Protein AF-A0A849IQ46-F1 (afdb_monomer_lite)

Structure (mmCIF, N/CA/C/O backbone):
data_AF-A0A849IQ46-F1
#
_entry.id   AF-A0A849IQ46-F1
#
loop_
_atom_site.group_PDB
_atom_site.id
_atom_site.type_symbol
_atom_site.label_atom_id
_atom_site.label_alt_id
_atom_site.label_comp_id
_atom_site.label_asym_id
_atom_site.label_entity_id
_atom_site.label_seq_id
_atom_site.pdbx_PDB_ins_code
_atom_site.Cartn_x
_atom_site.Cartn_y
_atom_site.Cartn_z
_atom_site.occupancy
_atom_site.B_iso_or_equiv
_atom_site.auth_seq_id
_atom_site.auth_comp_id
_atom_site.auth_asym_id
_atom_site.auth_atom_id
_atom_site.pdbx_PDB_model_num
ATOM 1 N N . MET A 1 1 ? 70.693 9.585 -75.483 1.00 45.44 1 MET A N 1
ATOM 2 C CA . MET A 1 1 ? 70.044 10.582 -76.357 1.00 45.44 1 MET A CA 1
ATOM 3 C C . MET A 1 1 ? 69.617 9.880 -77.644 1.00 45.44 1 MET A C 1
ATOM 5 O O . MET A 1 1 ? 70.406 9.777 -78.565 1.00 45.44 1 MET A O 1
ATOM 9 N N . VAL A 1 2 ? 68.408 9.316 -77.647 1.00 35.47 2 VAL A N 1
ATOM 10 C CA . VAL A 1 2 ? 67.637 8.843 -78.816 1.00 35.47 2 VAL A CA 1
ATOM 11 C C . VAL A 1 2 ? 66.194 9.091 -78.367 1.00 35.47 2 VAL A C 1
ATOM 13 O O . VAL A 1 2 ? 65.699 8.384 -77.502 1.00 35.47 2 VAL A O 1
ATOM 16 N N . LEU A 1 3 ? 65.646 10.294 -78.538 1.00 54.34 3 LEU A N 1
ATOM 17 C CA . LEU A 1 3 ? 64.962 10.757 -79.746 1.00 54.34 3 LEU A CA 1
ATOM 18 C C . LEU A 1 3 ? 64.127 9.649 -80.404 1.00 54.34 3 LEU A C 1
ATOM 20 O O . LEU A 1 3 ? 64.535 9.036 -81.382 1.00 54.34 3 LEU A O 1
ATOM 24 N N . ALA A 1 4 ? 62.934 9.424 -79.864 1.00 42.91 4 ALA A N 1
ATOM 25 C CA . ALA A 1 4 ? 61.830 8.855 -80.615 1.00 42.91 4 ALA A CA 1
ATOM 26 C C . ALA A 1 4 ? 60.609 9.720 -80.332 1.00 42.91 4 ALA A C 1
ATOM 28 O O . ALA A 1 4 ? 59.943 9.566 -79.317 1.00 42.91 4 ALA A O 1
ATOM 29 N N . ALA A 1 5 ? 60.457 10.688 -81.233 1.00 40.06 5 ALA A N 1
ATOM 30 C CA . ALA A 1 5 ? 59.236 11.329 -81.675 1.00 40.06 5 ALA A CA 1
ATOM 31 C C . ALA A 1 5 ? 58.204 11.715 -80.607 1.00 40.06 5 ALA A C 1
ATOM 33 O O . ALA A 1 5 ? 57.617 10.888 -79.913 1.00 40.06 5 ALA A O 1
ATOM 34 N N . ALA A 1 6 ? 57.826 12.989 -80.670 1.00 49.41 6 ALA A N 1
ATOM 35 C CA . ALA A 1 6 ? 56.432 13.384 -80.573 1.00 49.41 6 ALA A CA 1
ATOM 36 C C . ALA A 1 6 ? 55.584 12.535 -81.549 1.00 49.41 6 ALA A C 1
ATOM 38 O O . ALA A 1 6 ? 55.196 12.975 -82.627 1.00 49.41 6 ALA A O 1
ATOM 39 N N . SER A 1 7 ? 55.331 11.277 -81.196 1.00 51.94 7 SER A N 1
ATOM 40 C CA . SER A 1 7 ? 54.160 10.576 -81.669 1.00 51.94 7 SER A CA 1
ATOM 41 C C . SER A 1 7 ? 53.044 11.229 -80.887 1.00 51.94 7 SER A C 1
ATOM 43 O O . SER A 1 7 ? 52.897 11.009 -79.689 1.00 51.94 7 SER A O 1
ATOM 45 N N . ASN A 1 8 ? 52.366 12.169 -81.546 1.00 56.84 8 ASN A N 1
ATOM 46 C CA . ASN A 1 8 ? 51.127 12.729 -81.043 1.00 56.84 8 ASN A CA 1
ATOM 47 C C . ASN A 1 8 ? 50.317 11.555 -80.476 1.00 56.84 8 ASN A C 1
ATOM 49 O O . ASN A 1 8 ? 49.931 10.687 -81.261 1.00 56.84 8 ASN A O 1
ATOM 53 N N . PRO A 1 9 ? 50.052 11.497 -79.161 1.00 55.12 9 PRO A N 1
ATOM 54 C CA . PRO A 1 9 ? 49.236 10.429 -78.582 1.00 55.12 9 PRO A CA 1
ATOM 55 C C . PRO A 1 9 ? 47.788 10.473 -79.110 1.00 55.12 9 PRO A C 1
ATOM 57 O O . PRO A 1 9 ? 46.990 9.593 -78.828 1.00 55.12 9 PRO A O 1
ATOM 60 N N . LEU A 1 10 ? 47.463 11.493 -79.916 1.00 56.31 10 LEU A N 1
ATOM 61 C CA . LEU A 1 10 ? 46.213 11.693 -80.649 1.00 56.31 10 LEU A CA 1
ATOM 62 C C . LEU A 1 10 ? 46.346 11.510 -82.176 1.00 56.31 10 LEU A C 1
ATOM 64 O O . LEU A 1 10 ? 45.379 11.733 -82.901 1.00 56.31 10 LEU A O 1
ATOM 68 N N . ALA A 1 11 ? 47.519 11.135 -82.700 1.00 58.50 11 ALA A N 1
ATOM 69 C CA . ALA A 1 11 ? 47.646 10.729 -84.098 1.00 58.50 11 ALA A CA 1
ATOM 70 C C . ALA A 1 11 ? 47.172 9.275 -84.240 1.00 58.50 11 ALA A C 1
ATOM 72 O O . ALA A 1 11 ? 47.622 8.404 -83.495 1.00 58.50 11 ALA A O 1
ATOM 73 N N . LEU A 1 12 ? 46.262 9.030 -85.191 1.00 60.53 12 LEU A N 1
ATOM 74 C CA . LEU A 1 12 ? 45.684 7.720 -85.520 1.00 60.53 12 LEU A CA 1
ATOM 75 C C . LEU A 1 12 ? 46.770 6.728 -85.985 1.00 60.53 12 LEU A C 1
ATOM 77 O O . LEU A 1 12 ? 46.966 6.499 -87.174 1.00 60.53 12 LEU A O 1
ATOM 81 N N . ASN A 1 13 ? 47.472 6.138 -85.020 1.00 68.12 13 ASN A N 1
ATOM 82 C CA . ASN A 1 13 ? 48.537 5.156 -85.201 1.00 68.12 13 ASN A CA 1
ATOM 83 C C . ASN A 1 13 ? 48.132 3.836 -84.516 1.00 68.12 13 ASN A C 1
ATOM 85 O O . ASN A 1 13 ? 47.341 3.846 -83.573 1.00 68.12 13 ASN A O 1
ATOM 89 N N . ALA A 1 14 ? 48.702 2.693 -84.919 1.00 72.50 14 ALA A N 1
ATOM 90 C CA . ALA A 1 14 ? 48.386 1.380 -84.328 1.00 72.50 14 ALA A CA 1
ATOM 91 C C . ALA A 1 14 ? 48.548 1.332 -82.788 1.00 72.50 14 ALA A C 1
ATOM 93 O O . ALA A 1 14 ? 47.810 0.626 -82.104 1.00 72.50 14 ALA A O 1
ATOM 94 N N . THR A 1 15 ? 49.457 2.136 -82.231 1.00 78.31 15 THR A N 1
ATOM 95 C CA . THR A 1 15 ? 49.689 2.282 -80.785 1.00 78.31 15 THR A CA 1
ATOM 96 C C . THR A 1 15 ? 48.483 2.864 -80.037 1.00 78.31 15 THR A C 1
ATOM 98 O O . THR A 1 15 ? 48.191 2.426 -78.929 1.00 78.31 15 THR A O 1
ATOM 101 N N . PHE A 1 16 ? 47.736 3.783 -80.660 1.00 82.50 16 PHE A N 1
ATOM 102 C CA . PHE A 1 16 ? 46.531 4.390 -80.081 1.00 82.50 16 PHE A CA 1
ATOM 103 C C . PHE A 1 16 ? 45.402 3.361 -79.911 1.00 82.50 16 PHE A C 1
ATOM 105 O O . PHE A 1 16 ? 44.693 3.358 -78.909 1.00 82.50 16 PHE A O 1
ATOM 112 N N . ILE A 1 17 ? 45.271 2.426 -80.860 1.00 83.56 17 ILE A N 1
ATOM 113 C CA . ILE A 1 17 ? 44.292 1.330 -80.777 1.00 83.56 17 ILE A CA 1
ATOM 114 C C . ILE A 1 17 ? 44.632 0.398 -79.606 1.00 83.56 17 ILE A C 1
ATOM 116 O O . ILE A 1 17 ? 43.743 0.019 -78.846 1.00 83.56 17 ILE A O 1
ATOM 120 N N . VAL A 1 18 ? 45.912 0.057 -79.425 1.00 86.75 18 VAL A N 1
ATOM 121 C CA . VAL A 1 18 ? 46.363 -0.781 -78.300 1.00 86.75 18 VAL A CA 1
ATOM 122 C C . VAL A 1 18 ? 46.123 -0.083 -76.958 1.00 86.75 18 VAL A C 1
ATOM 124 O O . VAL A 1 18 ? 45.631 -0.717 -76.026 1.00 86.75 18 VAL A O 1
ATOM 127 N N . GLU A 1 19 ? 46.396 1.218 -76.862 1.00 87.19 19 GLU A N 1
ATOM 128 C CA . GLU A 1 19 ? 46.144 2.009 -75.653 1.00 87.19 19 GLU A CA 1
ATOM 129 C C . GLU A 1 19 ? 44.650 2.056 -75.292 1.00 87.19 19 GLU A C 1
ATOM 131 O O . GLU A 1 19 ? 44.296 1.833 -74.134 1.00 87.19 19 GLU A O 1
ATOM 136 N N . ILE A 1 20 ? 43.759 2.221 -76.279 1.00 90.25 20 ILE A N 1
ATOM 137 C CA . ILE A 1 20 ? 42.303 2.138 -76.072 1.00 90.25 20 ILE A CA 1
ATOM 138 C C . ILE A 1 20 ? 41.890 0.754 -75.564 1.00 90.25 20 ILE A C 1
ATOM 140 O O . ILE A 1 20 ? 41.076 0.660 -74.647 1.00 90.25 20 ILE A O 1
ATOM 144 N N . VAL A 1 21 ? 42.436 -0.326 -76.131 1.00 91.62 21 VAL A N 1
ATOM 145 C CA . VAL A 1 21 ? 42.109 -1.692 -75.693 1.00 91.62 21 VAL A CA 1
ATOM 146 C C . VAL A 1 21 ? 42.556 -1.923 -74.249 1.00 91.62 21 VAL A C 1
ATOM 148 O O . VAL A 1 21 ? 41.784 -2.463 -73.457 1.00 91.62 21 VAL A O 1
ATOM 151 N N . VAL A 1 22 ? 43.757 -1.473 -73.870 1.00 90.56 22 VAL A N 1
ATOM 152 C CA . VAL A 1 22 ? 44.252 -1.561 -72.485 1.00 90.56 22 VAL A CA 1
ATOM 153 C C . VAL A 1 22 ? 43.412 -0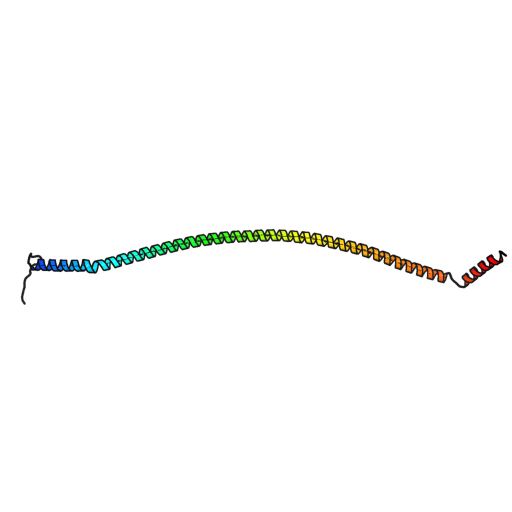.695 -71.543 1.00 90.56 22 VAL A C 1
ATOM 155 O O . VAL A 1 22 ? 43.041 -1.156 -70.463 1.00 90.56 22 VAL A O 1
ATOM 158 N N . PHE A 1 23 ? 43.047 0.522 -71.951 1.00 91.81 23 PHE A N 1
ATOM 159 C CA . PHE A 1 23 ? 42.177 1.403 -71.173 1.00 91.81 23 PHE A CA 1
ATOM 160 C C . PHE A 1 23 ? 40.786 0.792 -70.960 1.00 91.81 23 PHE A C 1
ATOM 162 O O . PHE A 1 23 ? 40.278 0.793 -69.840 1.00 91.81 23 PHE A O 1
ATOM 169 N N . LEU A 1 24 ? 40.184 0.207 -71.999 1.00 94.25 24 LEU A N 1
ATOM 170 C CA . LEU A 1 24 ? 38.897 -0.486 -71.903 1.00 94.25 24 LEU A CA 1
ATOM 171 C C . LEU A 1 24 ? 38.985 -1.749 -71.043 1.00 94.25 24 LEU A C 1
ATOM 173 O O . LEU A 1 24 ? 38.079 -2.001 -70.249 1.00 94.25 24 LEU A O 1
ATOM 177 N N . ALA A 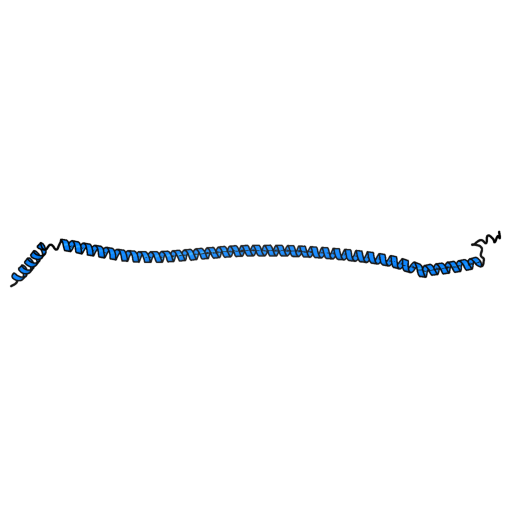1 25 ? 40.069 -2.522 -71.150 1.00 93.19 25 ALA A N 1
ATOM 178 C CA . ALA A 1 25 ? 40.305 -3.681 -70.294 1.00 93.19 25 ALA A CA 1
ATOM 179 C C . ALA A 1 25 ? 40.448 -3.269 -68.819 1.00 93.19 25 ALA A C 1
ATOM 181 O O . ALA A 1 25 ? 39.849 -3.897 -67.944 1.00 93.19 25 ALA A O 1
ATOM 182 N N . LEU A 1 26 ? 41.168 -2.177 -68.540 1.00 92.44 26 LEU A N 1
ATOM 183 C CA . LEU A 1 26 ? 41.288 -1.599 -67.202 1.00 92.44 26 LEU A CA 1
ATOM 184 C C . LEU A 1 26 ? 39.932 -1.096 -66.688 1.00 92.44 26 LEU A C 1
ATOM 186 O O . LEU A 1 26 ? 39.545 -1.420 -65.568 1.00 92.44 26 LEU A O 1
ATOM 190 N N . LEU A 1 27 ? 39.174 -0.360 -67.506 1.00 93.19 27 LEU A N 1
ATOM 191 C CA . LEU A 1 27 ? 37.836 0.124 -67.160 1.00 93.19 27 LEU A CA 1
ATOM 192 C C . LEU A 1 27 ? 36.887 -1.041 -66.848 1.00 93.19 27 LEU A C 1
ATOM 194 O O . LEU A 1 27 ? 36.129 -0.988 -65.878 1.00 93.19 27 LEU A O 1
ATOM 198 N N . TRP A 1 28 ? 36.950 -2.113 -67.639 1.00 93.69 28 TRP A N 1
ATOM 199 C CA . TRP A 1 28 ? 36.182 -3.330 -67.405 1.00 93.69 28 TRP A CA 1
ATOM 200 C C . TRP A 1 28 ? 36.582 -4.003 -66.088 1.00 93.69 28 TRP A C 1
ATOM 202 O O . TRP A 1 28 ? 35.706 -4.387 -65.309 1.00 93.69 28 TRP A O 1
ATOM 212 N N . LEU A 1 29 ? 37.883 -4.070 -65.787 1.00 92.81 29 LEU A N 1
ATOM 213 C CA . LEU A 1 29 ? 38.391 -4.601 -64.525 1.00 92.81 29 LEU A CA 1
ATOM 214 C C . LEU A 1 29 ? 37.918 -3.759 -63.329 1.00 92.81 29 LEU A C 1
ATOM 216 O O . LEU A 1 29 ? 37.386 -4.315 -62.369 1.00 92.81 29 LEU A O 1
ATOM 220 N N . LEU A 1 30 ? 38.008 -2.426 -63.397 1.00 90.25 30 LEU A N 1
ATOM 221 C CA . LEU A 1 30 ? 37.495 -1.539 -62.345 1.00 90.25 30 LEU A CA 1
ATOM 222 C C . LEU A 1 30 ? 35.984 -1.703 -62.165 1.00 90.25 30 LEU A C 1
ATOM 224 O O . LEU A 1 30 ? 35.511 -1.865 -61.039 1.00 90.25 30 LEU A O 1
ATOM 228 N N . ARG A 1 31 ? 35.220 -1.723 -63.264 1.00 90.75 31 ARG A N 1
ATOM 229 C CA . ARG A 1 31 ? 33.768 -1.946 -63.237 1.00 90.75 31 ARG A CA 1
ATOM 230 C C . ARG A 1 31 ? 33.417 -3.282 -62.584 1.00 90.75 31 ARG A C 1
ATOM 232 O O . ARG A 1 31 ? 32.450 -3.351 -61.832 1.00 90.75 31 ARG A O 1
ATOM 239 N N . ARG A 1 32 ? 34.181 -4.342 -62.862 1.00 91.06 32 ARG A N 1
ATOM 240 C CA . ARG A 1 32 ? 33.889 -5.690 -62.364 1.00 91.06 32 ARG A CA 1
ATOM 241 C C . ARG A 1 32 ? 34.360 -5.931 -60.929 1.00 91.06 32 ARG A C 1
ATOM 243 O O . ARG A 1 32 ? 33.698 -6.708 -60.240 1.00 91.06 32 ARG A O 1
ATOM 250 N N . PHE A 1 33 ? 35.456 -5.305 -60.494 1.00 91.62 33 PHE A N 1
ATOM 251 C CA . PHE A 1 33 ? 36.092 -5.577 -59.198 1.00 91.62 33 PHE A CA 1
ATOM 252 C C . PHE A 1 33 ? 35.928 -4.465 -58.154 1.00 91.62 33 PHE A C 1
ATOM 254 O O . PHE A 1 33 ? 35.817 -4.785 -56.976 1.00 91.62 33 PHE A O 1
ATOM 261 N N . VAL A 1 34 ? 35.885 -3.186 -58.544 1.00 90.94 34 VAL A N 1
ATOM 262 C CA . VAL A 1 34 ? 35.898 -2.046 -57.599 1.00 90.94 34 VAL A CA 1
ATOM 263 C C . VAL A 1 34 ? 34.498 -1.500 -57.317 1.00 90.94 34 VAL A C 1
ATOM 265 O O . VAL A 1 34 ? 34.175 -1.203 -56.169 1.00 90.94 34 VAL A O 1
ATOM 268 N N . PHE A 1 35 ? 33.629 -1.408 -58.326 1.00 90.25 35 PHE A N 1
ATOM 269 C CA . PHE A 1 35 ? 32.256 -0.922 -58.124 1.00 90.25 35 PHE A CA 1
ATOM 270 C C . PHE A 1 35 ? 31.401 -1.834 -57.220 1.00 90.25 35 PHE A C 1
ATOM 272 O O . PHE A 1 35 ? 30.737 -1.307 -56.327 1.00 90.25 35 PHE A O 1
ATOM 279 N N . PRO A 1 36 ? 31.434 -3.180 -57.349 1.00 92.44 36 PRO A N 1
ATOM 280 C CA . PRO A 1 36 ? 30.625 -4.053 -56.498 1.00 92.44 36 PRO A CA 1
ATOM 281 C C . PRO A 1 36 ? 30.892 -3.936 -54.986 1.00 92.44 36 PRO A C 1
ATOM 283 O O . PRO A 1 36 ? 29.915 -3.865 -54.238 1.00 92.44 36 PRO A O 1
ATOM 286 N N . PRO A 1 37 ? 32.148 -3.907 -54.481 1.00 92.75 37 PRO A N 1
ATOM 287 C CA . PRO A 1 37 ? 32.386 -3.713 -53.051 1.00 92.75 37 PRO A CA 1
ATOM 288 C C . PRO A 1 37 ? 31.994 -2.308 -52.575 1.00 92.75 37 PRO A C 1
ATOM 290 O O . PRO A 1 37 ? 31.516 -2.182 -51.448 1.00 92.75 37 PRO A O 1
ATOM 293 N N . LEU A 1 38 ? 32.128 -1.278 -53.420 1.00 92.06 38 LEU A N 1
ATOM 294 C CA . LEU A 1 38 ? 31.728 0.091 -53.082 1.00 92.06 38 LEU A CA 1
ATOM 295 C C . LEU A 1 38 ? 30.205 0.204 -52.902 1.00 92.06 38 LEU A C 1
ATOM 297 O O . LEU A 1 38 ? 29.734 0.678 -51.868 1.00 92.06 38 LEU A O 1
ATOM 301 N N . ASP A 1 39 ? 29.435 -0.315 -53.862 1.00 92.56 39 ASP A N 1
ATOM 302 C CA . ASP A 1 39 ? 27.971 -0.353 -53.783 1.00 92.56 39 ASP A CA 1
ATOM 303 C C . ASP A 1 39 ? 27.495 -1.197 -52.599 1.00 92.56 39 ASP A C 1
ATOM 305 O O . ASP A 1 39 ? 26.548 -0.824 -51.903 1.00 92.56 39 ASP A O 1
ATOM 309 N N . LYS A 1 40 ? 28.165 -2.326 -52.331 1.00 94.56 40 LYS A N 1
ATOM 310 C CA . LYS A 1 40 ? 27.853 -3.173 -51.176 1.00 94.56 40 LYS A CA 1
ATOM 311 C C . LYS A 1 40 ? 28.069 -2.425 -49.860 1.00 94.56 40 LYS A C 1
ATOM 313 O O . LYS A 1 40 ? 27.214 -2.513 -48.985 1.00 94.56 40 LYS A O 1
ATOM 318 N N . ALA A 1 41 ? 29.164 -1.676 -49.721 1.00 93.44 41 ALA A N 1
ATOM 319 C CA . ALA A 1 41 ? 29.445 -0.888 -48.522 1.00 93.44 41 ALA A CA 1
ATOM 320 C C . ALA A 1 41 ? 28.415 0.236 -48.314 1.00 93.44 41 ALA A C 1
ATOM 322 O O . ALA A 1 41 ? 27.924 0.427 -47.200 1.00 93.44 41 ALA A O 1
ATOM 323 N N . LEU A 1 42 ? 28.031 0.939 -49.386 1.00 93.81 42 LEU A N 1
ATOM 324 C CA . LEU A 1 42 ? 27.007 1.985 -49.327 1.00 93.81 42 LEU A CA 1
ATOM 325 C C . LEU A 1 42 ? 25.632 1.421 -48.953 1.00 93.81 42 LEU A C 1
ATOM 327 O O . LEU A 1 42 ? 24.983 1.947 -48.049 1.00 93.81 42 LEU A O 1
ATOM 331 N N . ARG A 1 43 ? 25.213 0.320 -49.589 1.00 95.38 43 ARG A N 1
ATOM 332 C CA . ARG A 1 43 ? 23.948 -0.361 -49.270 1.00 95.38 43 ARG A CA 1
ATOM 333 C C . ARG A 1 43 ? 23.942 -0.918 -47.851 1.00 95.38 43 ARG A C 1
ATOM 335 O O . ARG A 1 43 ? 22.933 -0.787 -47.171 1.00 95.38 43 ARG A O 1
ATOM 342 N N . ALA A 1 44 ? 25.054 -1.488 -47.386 1.00 95.75 44 ALA A N 1
ATOM 343 C CA . ALA A 1 44 ? 25.174 -1.973 -46.013 1.00 95.75 44 ALA A CA 1
ATOM 344 C C . ALA A 1 44 ? 24.997 -0.832 -45.003 1.00 95.75 44 ALA A C 1
ATOM 346 O O . ALA A 1 44 ? 24.237 -0.977 -44.050 1.00 95.75 44 ALA A O 1
ATOM 347 N N . ARG A 1 45 ? 25.617 0.330 -45.245 1.00 95.56 45 ARG A N 1
ATOM 348 C CA . ARG A 1 45 ? 25.454 1.505 -44.380 1.00 95.56 45 ARG A CA 1
ATOM 349 C C . ARG A 1 45 ? 24.022 2.041 -44.395 1.00 95.56 45 ARG A C 1
ATOM 351 O O . ARG A 1 45 ? 23.490 2.377 -43.344 1.00 95.56 45 ARG A O 1
ATOM 358 N N . GLN A 1 46 ? 23.390 2.104 -45.568 1.00 95.56 46 GLN A N 1
ATOM 359 C CA . GLN A 1 46 ? 21.985 2.505 -45.684 1.00 95.56 46 GLN A CA 1
ATOM 360 C C . GLN A 1 46 ? 21.060 1.540 -44.934 1.00 95.56 46 GLN A C 1
ATOM 362 O O . GLN A 1 46 ? 20.198 1.993 -44.187 1.00 95.56 46 GLN A O 1
ATOM 367 N N . ALA A 1 47 ? 21.273 0.230 -45.079 1.00 96.56 47 ALA A N 1
ATOM 368 C CA . ALA A 1 47 ? 20.501 -0.792 -44.381 1.00 96.56 47 ALA A CA 1
ATOM 369 C C . ALA A 1 47 ? 20.680 -0.705 -42.859 1.00 96.56 47 ALA A C 1
ATOM 371 O O . ALA A 1 47 ? 19.692 -0.754 -42.139 1.00 96.56 47 ALA A O 1
ATOM 372 N N . GLN A 1 48 ? 21.907 -0.495 -42.372 1.00 96.50 48 GLN A N 1
ATOM 373 C CA . GLN A 1 48 ? 22.178 -0.307 -40.942 1.00 96.50 48 GLN A CA 1
ATOM 374 C C . GLN A 1 48 ? 21.471 0.924 -40.371 1.00 96.50 48 GLN A C 1
ATOM 376 O O . GLN A 1 48 ? 20.901 0.850 -39.290 1.00 96.50 48 GLN A O 1
ATOM 381 N N . ILE A 1 49 ? 21.480 2.050 -41.090 1.00 96.31 49 ILE A N 1
ATOM 382 C CA . ILE A 1 49 ? 20.783 3.265 -40.648 1.00 96.31 49 ILE A CA 1
ATOM 383 C C . ILE A 1 49 ? 19.269 3.043 -40.652 1.00 96.31 49 ILE A C 1
ATOM 385 O O . ILE A 1 49 ? 18.603 3.408 -39.689 1.00 96.31 49 ILE A O 1
ATOM 389 N N . ALA A 1 50 ? 18.726 2.433 -41.708 1.00 96.62 50 ALA A N 1
ATOM 390 C CA . ALA A 1 50 ? 17.301 2.130 -41.790 1.00 96.62 50 ALA A CA 1
ATOM 391 C C . ALA A 1 50 ? 16.859 1.177 -40.669 1.00 96.62 50 ALA A C 1
ATOM 393 O O . ALA A 1 50 ? 15.826 1.406 -40.048 1.00 96.62 50 ALA A O 1
ATOM 394 N N . GLN A 1 51 ? 17.666 0.155 -40.374 1.00 97.38 51 GLN A N 1
ATOM 395 C CA . GLN A 1 51 ? 17.424 -0.766 -39.271 1.00 97.38 51 GLN A CA 1
ATOM 396 C C . GLN A 1 51 ? 17.482 -0.044 -37.921 1.00 97.38 51 GLN A C 1
ATOM 398 O O . GLN A 1 51 ? 16.534 -0.142 -37.155 1.00 97.38 51 GLN A O 1
ATOM 403 N N . ALA A 1 52 ? 18.532 0.738 -37.658 1.00 96.12 52 ALA A N 1
ATOM 404 C CA . ALA A 1 52 ? 18.676 1.470 -36.400 1.00 96.12 52 ALA A CA 1
ATOM 405 C C . ALA A 1 52 ? 17.542 2.486 -36.176 1.00 96.12 52 ALA A C 1
ATOM 407 O O . ALA A 1 52 ? 17.069 2.646 -35.055 1.00 96.12 52 ALA A O 1
ATOM 408 N N . LEU A 1 53 ? 17.082 3.162 -37.235 1.00 96.94 53 LEU A N 1
ATOM 409 C CA . LEU A 1 53 ? 15.922 4.054 -37.165 1.00 96.94 53 LEU A CA 1
ATOM 410 C C . LEU A 1 53 ? 14.625 3.281 -36.907 1.00 96.94 53 LEU A C 1
ATOM 412 O O . LEU A 1 53 ? 13.808 3.734 -36.112 1.00 96.94 53 LEU A O 1
ATOM 416 N N . GLY A 1 54 ? 14.447 2.120 -37.544 1.00 97.56 54 GLY A N 1
ATOM 417 C CA . GLY A 1 54 ? 13.297 1.248 -37.311 1.00 97.56 54 GLY A CA 1
ATOM 418 C C . GLY A 1 54 ? 13.244 0.722 -35.876 1.00 97.56 54 GLY A C 1
ATOM 419 O O . GLY A 1 54 ? 12.207 0.819 -35.231 1.00 97.56 54 GLY A O 1
ATOM 420 N N . GLU A 1 55 ? 14.373 0.241 -35.356 1.00 97.31 55 GLU A N 1
ATOM 421 C CA . GLU A 1 55 ? 14.507 -0.219 -33.969 1.00 97.31 55 GLU A CA 1
ATOM 422 C C . GLU A 1 55 ? 14.268 0.922 -32.972 1.00 97.31 55 GLU A C 1
ATOM 424 O O . GLU A 1 55 ? 13.569 0.738 -31.979 1.00 97.31 55 GLU A O 1
ATOM 429 N N . ALA A 1 56 ? 14.792 2.122 -33.244 1.00 96.19 56 ALA A N 1
ATOM 430 C CA . ALA A 1 56 ? 14.561 3.288 -32.394 1.00 96.19 56 ALA A CA 1
ATOM 431 C C . ALA A 1 56 ? 13.083 3.708 -32.371 1.00 96.19 56 ALA A C 1
ATOM 433 O O . ALA A 1 56 ? 12.563 4.053 -31.311 1.00 96.19 56 ALA A O 1
ATOM 434 N N . GLU A 1 57 ? 12.403 3.673 -33.517 1.00 97.12 57 GLU A N 1
ATOM 435 C CA . GLU A 1 57 ? 10.978 3.993 -33.609 1.00 97.12 57 GLU A CA 1
ATOM 436 C C . GLU A 1 57 ? 10.122 2.942 -32.891 1.00 97.12 57 GLU A C 1
ATOM 438 O O . GLU A 1 57 ? 9.252 3.301 -32.101 1.00 97.12 57 GLU A O 1
ATOM 443 N N . GLN A 1 58 ? 10.420 1.652 -33.077 1.00 97.50 58 GLN A N 1
ATOM 444 C CA . GLN A 1 58 ? 9.759 0.567 -32.344 1.00 97.50 58 GLN A CA 1
ATOM 445 C C . GLN A 1 58 ? 9.957 0.708 -30.834 1.00 97.50 58 GLN A C 1
ATOM 447 O O . GLN A 1 58 ? 8.982 0.701 -30.090 1.00 97.50 58 GLN A O 1
ATOM 452 N N . ALA A 1 59 ? 11.189 0.948 -30.381 1.00 97.06 59 ALA A N 1
ATOM 453 C CA . ALA A 1 59 ? 11.481 1.154 -28.967 1.00 97.06 59 ALA A CA 1
ATOM 454 C C . ALA A 1 59 ? 10.742 2.373 -28.386 1.00 97.06 59 ALA A C 1
ATOM 456 O O . ALA A 1 59 ? 10.309 2.341 -27.234 1.00 97.06 59 ALA A O 1
ATOM 457 N N . ARG A 1 60 ? 10.566 3.453 -29.164 1.00 97.25 60 ARG A N 1
ATOM 458 C CA . ARG A 1 60 ? 9.750 4.602 -28.737 1.00 97.25 60 ARG A CA 1
ATOM 459 C C . ARG A 1 60 ? 8.276 4.236 -28.619 1.00 97.25 60 ARG A C 1
ATOM 461 O O . ARG A 1 60 ? 7.677 4.566 -27.601 1.00 97.25 60 ARG A O 1
ATOM 468 N N . GLN A 1 61 ? 7.718 3.543 -29.607 1.00 97.75 61 GLN A N 1
ATOM 469 C CA . GLN A 1 61 ? 6.318 3.116 -29.585 1.00 97.75 61 GLN A CA 1
ATOM 470 C C . GLN A 1 61 ? 6.039 2.157 -28.423 1.00 97.75 61 GLN A C 1
ATOM 472 O O . GLN A 1 61 ? 5.067 2.345 -27.695 1.00 97.75 61 GLN A O 1
ATOM 477 N N . GLU A 1 62 ? 6.918 1.184 -28.184 1.00 97.12 62 GLU A N 1
ATOM 478 C CA . GLU A 1 62 ? 6.826 0.269 -27.041 1.00 97.12 62 GLU A CA 1
ATOM 479 C C . GLU A 1 62 ? 6.927 1.019 -25.708 1.00 97.12 62 GLU A C 1
ATOM 481 O O . GLU A 1 62 ? 6.139 0.771 -24.796 1.00 97.12 62 GLU A O 1
ATOM 486 N N . ALA A 1 63 ? 7.844 1.985 -25.591 1.00 96.62 63 ALA A N 1
ATOM 487 C CA . ALA A 1 63 ? 7.971 2.801 -24.386 1.00 96.62 63 ALA A CA 1
ATOM 488 C C . ALA A 1 63 ? 6.734 3.682 -24.138 1.00 96.62 63 ALA A C 1
ATOM 490 O O . ALA A 1 63 ? 6.337 3.877 -22.989 1.00 96.62 63 ALA A O 1
ATOM 491 N N . GLU A 1 64 ? 6.121 4.225 -25.190 1.00 97.19 64 GLU A N 1
ATOM 492 C CA . GLU A 1 64 ? 4.876 4.991 -25.091 1.00 97.19 64 GLU A CA 1
ATOM 493 C C . GLU A 1 64 ? 3.698 4.102 -24.677 1.00 97.19 64 GLU A C 1
ATOM 495 O O . GLU A 1 64 ? 2.960 4.472 -23.763 1.00 97.19 64 GLU A O 1
ATOM 500 N N . GLN A 1 65 ? 3.571 2.910 -25.265 1.00 97.44 65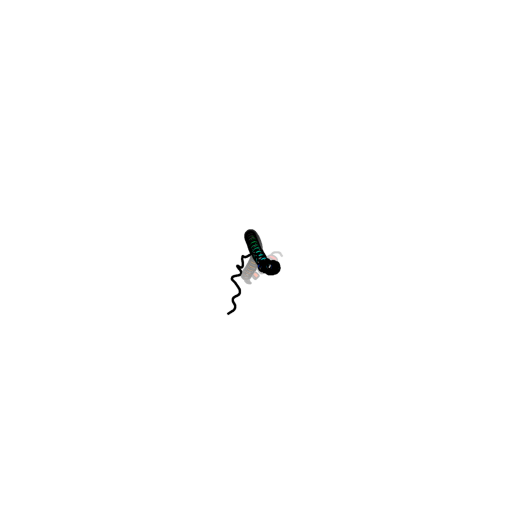 GLN A N 1
ATOM 501 C CA . GLN A 1 65 ? 2.556 1.926 -24.879 1.00 97.44 65 GLN A CA 1
ATOM 502 C C . GLN A 1 65 ? 2.731 1.468 -23.429 1.00 97.44 65 GLN A C 1
ATOM 504 O O . GLN A 1 65 ? 1.767 1.475 -22.667 1.00 97.44 65 GLN A O 1
ATOM 509 N N . ALA A 1 66 ? 3.956 1.140 -23.015 1.00 96.62 66 ALA A N 1
ATOM 510 C CA . ALA A 1 66 ? 4.254 0.740 -21.642 1.00 96.62 66 ALA A CA 1
ATOM 511 C C . ALA A 1 66 ? 3.924 1.853 -20.637 1.00 96.62 66 ALA A C 1
ATOM 513 O O . ALA A 1 66 ? 3.358 1.585 -19.582 1.00 96.62 66 ALA A O 1
ATOM 514 N N . ARG A 1 67 ? 4.223 3.116 -20.974 1.00 96.56 67 ARG A N 1
ATOM 515 C CA . ARG A 1 67 ? 3.855 4.271 -20.139 1.00 96.56 67 ARG A CA 1
ATOM 516 C C . ARG A 1 67 ? 2.351 4.457 -20.026 1.00 96.56 67 ARG A C 1
ATOM 518 O O . ARG A 1 67 ? 1.879 4.877 -18.975 1.00 96.56 67 ARG A O 1
ATOM 525 N N . GLU A 1 68 ? 1.612 4.212 -21.099 1.00 97.31 68 GLU A N 1
ATOM 526 C CA . GLU A 1 68 ? 0.160 4.341 -21.072 1.00 97.31 68 GLU A CA 1
ATOM 527 C C . GLU A 1 68 ? -0.488 3.218 -20.257 1.00 97.31 68 GLU A C 1
ATOM 529 O O . GLU A 1 68 ? -1.350 3.496 -19.426 1.00 97.31 68 GLU A O 1
ATOM 534 N N . LEU A 1 69 ? -0.004 1.982 -20.403 1.00 97.19 69 LEU A N 1
ATOM 535 C CA . LEU A 1 69 ? -0.418 0.856 -19.566 1.00 97.19 69 LEU A CA 1
ATOM 536 C C . LEU A 1 69 ? -0.125 1.116 -18.084 1.00 97.19 69 LEU A C 1
ATOM 538 O O . LEU A 1 69 ? -1.020 0.969 -17.261 1.00 97.19 69 LEU A O 1
ATOM 542 N N . ASP A 1 70 ? 1.076 1.590 -17.743 1.00 96.38 70 ASP A N 1
ATOM 543 C CA . ASP A 1 70 ? 1.442 1.921 -16.359 1.00 96.38 70 ASP A CA 1
ATOM 544 C C . ASP A 1 70 ? 0.539 3.020 -15.774 1.00 96.38 70 ASP A C 1
ATOM 546 O O . ASP A 1 70 ? 0.079 2.929 -14.636 1.00 96.38 70 ASP A O 1
ATOM 550 N N . ARG A 1 71 ? 0.189 4.046 -16.563 1.00 96.69 71 ARG A N 1
ATOM 551 C CA . ARG A 1 71 ? -0.781 5.069 -16.131 1.00 96.69 71 ARG A CA 1
ATOM 552 C C . ARG A 1 71 ? -2.165 4.490 -15.876 1.00 96.69 71 ARG A C 1
ATOM 554 O O . ARG A 1 71 ? -2.801 4.891 -14.900 1.00 96.69 71 ARG A O 1
ATOM 561 N N . GLN A 1 72 ? -2.632 3.595 -16.742 1.00 97.25 72 GLN A N 1
ATOM 562 C CA . GLN A 1 72 ? -3.925 2.932 -16.585 1.00 97.25 72 GLN A CA 1
ATOM 563 C C . GLN A 1 72 ? -3.928 2.035 -15.346 1.00 97.25 72 GLN A C 1
ATOM 565 O O . GLN A 1 72 ? -4.815 2.169 -14.507 1.00 97.25 72 GLN A O 1
ATOM 570 N N . GLU A 1 73 ? -2.893 1.216 -15.153 1.00 96.88 73 GLU A N 1
ATOM 571 C CA . GLU A 1 73 ? -2.747 0.376 -13.962 1.00 96.88 73 GLU A CA 1
ATOM 572 C C . GLU A 1 73 ? -2.673 1.210 -12.679 1.00 96.88 73 GLU A C 1
ATOM 574 O O . GLU A 1 73 ? -3.325 0.882 -11.687 1.00 96.88 73 GLU A O 1
ATOM 579 N N . MET A 1 74 ? -1.944 2.328 -12.691 1.00 97.06 74 MET A N 1
ATOM 580 C CA . MET A 1 74 ? -1.884 3.257 -11.561 1.00 97.06 74 MET A CA 1
ATOM 581 C C . MET A 1 74 ? -3.240 3.908 -11.265 1.00 97.06 74 MET A C 1
ATOM 583 O O . MET A 1 74 ? -3.582 4.111 -10.096 1.00 97.06 74 MET A O 1
ATOM 587 N N . ALA A 1 75 ? -4.017 4.254 -12.293 1.00 97.38 75 ALA A N 1
ATOM 588 C CA . ALA A 1 75 ? -5.365 4.787 -12.122 1.00 97.38 75 ALA A CA 1
ATOM 589 C C . ALA A 1 75 ? -6.305 3.731 -11.519 1.00 97.38 75 ALA A C 1
ATOM 591 O O . ALA A 1 75 ? -6.968 4.005 -10.517 1.00 97.38 75 ALA A O 1
ATOM 592 N N . ASP A 1 76 ? -6.282 2.509 -12.048 1.00 97.44 76 ASP A N 1
ATOM 593 C CA . ASP A 1 76 ? -7.066 1.381 -11.542 1.00 97.44 76 ASP A CA 1
ATOM 594 C C . ASP A 1 76 ? -6.679 1.010 -10.108 1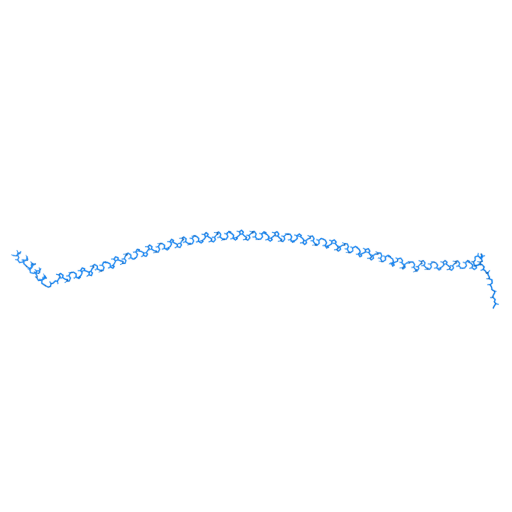.00 97.44 76 ASP A C 1
ATOM 596 O O . ASP A 1 76 ? -7.545 0.756 -9.268 1.00 97.44 76 ASP A O 1
ATOM 600 N N . ALA A 1 77 ? -5.384 1.014 -9.787 1.00 96.56 77 ALA A N 1
ATOM 601 C CA . ALA A 1 77 ? -4.892 0.769 -8.437 1.00 96.56 77 ALA A CA 1
ATOM 602 C C . ALA A 1 77 ? -5.403 1.831 -7.453 1.00 96.56 77 ALA A C 1
ATOM 604 O O . ALA A 1 77 ? -5.815 1.492 -6.343 1.00 96.56 77 ALA A O 1
ATOM 605 N N . ARG A 1 78 ? -5.435 3.109 -7.859 1.00 97.00 78 ARG A N 1
ATOM 606 C CA . ARG A 1 78 ? -5.995 4.198 -7.041 1.00 97.00 78 ARG A CA 1
ATOM 607 C C . ARG A 1 78 ? -7.497 4.050 -6.830 1.00 97.00 78 ARG A C 1
ATOM 609 O O . ARG A 1 78 ? -7.954 4.279 -5.713 1.00 97.00 78 ARG A O 1
ATOM 616 N N . LEU A 1 79 ? -8.245 3.659 -7.862 1.00 97.69 79 LEU A N 1
ATOM 617 C CA . LEU A 1 79 ? -9.683 3.398 -7.752 1.00 97.69 79 LEU A CA 1
ATOM 618 C C . LEU A 1 79 ? -9.963 2.233 -6.799 1.00 97.69 79 LEU A C 1
ATOM 620 O O . LEU A 1 79 ? -10.756 2.380 -5.874 1.00 97.69 79 LEU A O 1
ATOM 624 N N . LYS A 1 80 ? -9.248 1.112 -6.951 1.00 97.06 80 LYS A N 1
ATOM 625 C CA . LYS A 1 80 ? -9.357 -0.038 -6.040 1.00 97.06 80 LYS A CA 1
ATOM 626 C C . LYS A 1 80 ? -8.981 0.331 -4.607 1.00 97.06 80 LYS A C 1
ATOM 628 O O . LYS A 1 80 ? -9.639 -0.109 -3.672 1.00 97.06 80 LYS A O 1
ATOM 633 N N . ALA A 1 81 ? -7.941 1.143 -4.417 1.00 96.88 81 ALA A N 1
ATOM 634 C CA . ALA A 1 81 ? -7.549 1.609 -3.091 1.00 96.88 81 ALA A CA 1
ATOM 635 C C . ALA A 1 81 ? -8.642 2.472 -2.441 1.00 96.88 81 ALA A C 1
ATOM 637 O O . ALA A 1 81 ? -8.950 2.264 -1.271 1.00 96.88 81 ALA A O 1
ATOM 638 N N . GLN A 1 82 ? -9.253 3.394 -3.193 1.00 97.38 82 GLN A N 1
ATOM 639 C CA . GLN A 1 82 ? -10.392 4.186 -2.713 1.00 97.38 82 GLN A CA 1
ATOM 640 C C . GLN A 1 82 ? -11.577 3.288 -2.357 1.00 97.38 82 GLN A C 1
ATOM 642 O O . GLN A 1 82 ? -12.101 3.390 -1.257 1.00 97.38 82 GLN A O 1
ATOM 647 N N . GLU A 1 83 ? -11.918 2.327 -3.215 1.00 97.88 83 GLU A N 1
ATOM 648 C CA . GLU A 1 83 ? -13.000 1.380 -2.945 1.00 97.88 83 GLU A CA 1
ATOM 649 C C . GLU A 1 83 ? -12.743 0.541 -1.681 1.00 97.88 83 GLU A C 1
ATOM 651 O O . GLU A 1 83 ? -13.655 0.309 -0.887 1.00 97.88 83 GLU A O 1
ATOM 656 N N . ILE A 1 84 ? -11.501 0.100 -1.455 1.00 97.81 84 ILE A N 1
ATOM 657 C CA . ILE A 1 84 ? -11.121 -0.615 -0.229 1.00 97.81 84 ILE A CA 1
ATOM 658 C C . ILE A 1 84 ? -11.280 0.290 0.995 1.00 97.81 84 ILE A C 1
ATOM 660 O O . ILE A 1 84 ? -11.802 -0.167 2.012 1.00 97.81 84 ILE A O 1
ATOM 664 N N . LEU A 1 85 ? -10.846 1.551 0.914 1.00 97.81 85 LEU A N 1
ATOM 665 C CA . LEU A 1 85 ? -10.978 2.509 2.012 1.00 97.81 85 LEU A CA 1
ATOM 666 C C . LEU A 1 85 ? -12.447 2.800 2.330 1.00 97.81 85 LEU A C 1
ATOM 668 O O . LEU A 1 85 ? -12.825 2.752 3.499 1.00 97.81 85 LEU A O 1
ATOM 672 N N . ASP A 1 86 ? -13.276 3.015 1.313 1.00 97.56 86 ASP A N 1
ATOM 673 C CA . ASP A 1 86 ? -14.707 3.273 1.476 1.00 97.56 86 ASP A CA 1
ATOM 674 C C . ASP A 1 86 ? -15.414 2.065 2.102 1.00 97.56 86 ASP A C 1
ATOM 676 O O . ASP A 1 86 ? -16.162 2.204 3.072 1.00 97.56 86 ASP A O 1
ATOM 680 N N . ARG A 1 87 ? -15.120 0.849 1.619 1.00 97.19 87 ARG A N 1
ATOM 681 C CA . ARG A 1 87 ? -15.642 -0.391 2.215 1.00 97.19 87 ARG A CA 1
ATOM 682 C C . ARG A 1 87 ? -15.171 -0.568 3.656 1.00 97.19 87 ARG A C 1
ATOM 684 O O . ARG A 1 87 ? -15.964 -0.964 4.505 1.00 97.19 87 ARG A O 1
ATOM 691 N N . ALA A 1 88 ? -13.906 -0.274 3.954 1.00 96.56 88 ALA A N 1
ATOM 692 C CA . ALA A 1 88 ? -13.373 -0.366 5.310 1.00 96.56 88 ALA A CA 1
ATOM 693 C C . ALA A 1 88 ? -14.046 0.637 6.259 1.00 96.56 88 ALA A C 1
ATOM 695 O O . ALA A 1 88 ? -14.356 0.277 7.393 1.00 96.56 88 ALA A O 1
ATOM 696 N N . GLN A 1 89 ? -14.325 1.860 5.799 1.00 97.31 89 GLN A N 1
ATOM 697 C CA . GLN A 1 89 ? -15.079 2.850 6.572 1.00 97.31 89 GLN A CA 1
ATOM 698 C C . GLN A 1 89 ? -16.516 2.390 6.823 1.00 97.31 89 GLN A C 1
ATOM 700 O O . GLN A 1 89 ? -16.969 2.419 7.964 1.00 97.31 89 GLN A O 1
ATOM 705 N N . GLN A 1 90 ? -17.213 1.899 5.795 1.00 97.50 90 GLN A N 1
ATOM 706 C CA . GLN A 1 90 ? -18.577 1.380 5.937 1.00 97.50 90 GLN A CA 1
ATOM 707 C C . GLN A 1 90 ? -18.648 0.203 6.915 1.00 97.50 90 GLN A C 1
ATOM 709 O O . GLN A 1 90 ? -19.495 0.199 7.806 1.00 97.50 90 GLN A O 1
ATOM 714 N N . LEU A 1 91 ? -17.739 -0.768 6.787 1.00 97.12 91 LEU A N 1
ATOM 715 C CA . LEU A 1 91 ? -17.645 -1.900 7.712 1.00 97.12 91 LEU A CA 1
ATOM 716 C C . LEU A 1 91 ? -17.280 -1.444 9.129 1.00 97.12 91 LEU A C 1
ATOM 718 O O . LEU A 1 91 ? -17.810 -1.980 10.097 1.00 97.12 91 LEU A O 1
ATOM 722 N N . GLY A 1 92 ? -16.403 -0.446 9.258 1.00 97.31 92 GLY A N 1
ATOM 723 C CA . GLY A 1 92 ? -16.029 0.141 10.542 1.00 97.31 92 GLY A CA 1
ATOM 724 C C . GLY A 1 92 ? -17.210 0.801 11.252 1.00 97.31 92 GLY A C 1
ATOM 725 O O . GLY A 1 92 ? -17.420 0.553 12.437 1.00 97.31 92 GLY A O 1
ATOM 726 N N . GLU A 1 93 ? -18.010 1.591 10.535 1.00 97.31 93 GLU A N 1
ATOM 727 C CA . GLU A 1 93 ? -19.220 2.218 11.081 1.00 97.31 93 GLU A CA 1
ATOM 728 C C . GLU A 1 93 ? -20.296 1.179 11.427 1.00 97.31 93 GLU A C 1
ATOM 730 O O . GLU A 1 93 ? -20.890 1.247 12.501 1.00 97.31 93 GLU A O 1
ATOM 735 N N . GLN A 1 94 ? -20.498 0.165 10.577 1.00 97.50 94 GLN A N 1
ATOM 736 C CA . GLN A 1 94 ? -21.414 -0.944 10.872 1.00 97.50 94 GLN A CA 1
ATOM 737 C C . GLN A 1 94 ? -20.999 -1.706 12.132 1.00 97.50 94 GLN A C 1
ATOM 739 O O . GLN A 1 94 ? -21.824 -1.918 13.018 1.00 97.50 94 GLN A O 1
ATOM 744 N N . LEU A 1 95 ? -19.718 -2.066 12.248 1.00 97.31 95 LEU A N 1
ATOM 745 C CA . LEU A 1 95 ? -19.192 -2.760 13.420 1.00 97.31 95 LEU A CA 1
ATOM 746 C C . LEU A 1 95 ? -19.297 -1.893 14.678 1.00 97.31 95 LEU A C 1
ATOM 748 O O . LEU A 1 95 ? -19.607 -2.395 15.756 1.00 97.31 95 LEU A O 1
ATOM 752 N N . ARG A 1 96 ? -19.046 -0.587 14.558 1.00 97.00 96 ARG A N 1
ATOM 753 C CA . ARG A 1 96 ? -19.187 0.355 15.670 1.00 97.00 96 ARG A CA 1
ATOM 754 C C . ARG A 1 96 ? -20.626 0.409 16.170 1.00 97.00 96 ARG A C 1
ATOM 756 O O . ARG A 1 96 ? -20.837 0.378 17.382 1.00 97.00 96 ARG A O 1
ATOM 763 N N . GLU A 1 97 ? -21.591 0.484 15.261 1.00 97.19 97 GLU A N 1
ATOM 764 C CA . GLU A 1 97 ? -23.010 0.499 15.608 1.00 97.19 97 GLU A CA 1
ATOM 765 C C . GLU A 1 97 ? -23.452 -0.842 16.210 1.00 97.19 97 GLU A C 1
ATOM 767 O O . GLU A 1 97 ? -24.108 -0.860 17.249 1.00 97.19 97 GLU A O 1
ATOM 772 N N . GLU A 1 98 ? -23.011 -1.969 15.645 1.00 97.19 98 GLU A N 1
ATOM 773 C CA . GLU A 1 98 ? -23.288 -3.303 16.188 1.00 97.19 98 GLU A CA 1
ATOM 774 C C . GLU A 1 98 ? -22.735 -3.464 17.612 1.00 97.19 98 GLU A C 1
ATOM 776 O O . GLU A 1 98 ? -23.452 -3.888 18.521 1.00 97.19 98 GLU A O 1
ATOM 781 N N . LEU A 1 99 ? -21.476 -3.075 17.843 1.00 96.44 99 LEU A N 1
ATOM 782 C CA . LEU A 1 99 ? -20.852 -3.129 19.167 1.00 96.44 99 LEU A CA 1
ATOM 783 C C . LEU A 1 99 ? -21.543 -2.199 20.163 1.00 96.44 99 LEU A C 1
ATOM 785 O O . LEU A 1 99 ? -21.695 -2.561 21.330 1.00 96.44 99 LEU A O 1
ATOM 789 N N . ARG A 1 100 ? -21.980 -1.018 19.716 1.00 97.19 100 ARG A N 1
ATOM 790 C CA . ARG A 1 100 ? -22.745 -0.088 20.545 1.00 97.19 100 ARG A CA 1
ATOM 791 C C . ARG A 1 100 ? -24.083 -0.706 20.957 1.00 97.19 100 ARG A C 1
ATOM 793 O O . ARG A 1 100 ? -24.382 -0.733 22.147 1.00 97.19 100 ARG A O 1
ATOM 800 N N . GLN A 1 101 ? -24.852 -1.239 20.009 1.00 97.12 101 GLN A N 1
ATOM 801 C CA . GLN A 1 101 ? -26.146 -1.872 20.286 1.00 97.12 101 GLN A CA 1
ATOM 802 C C . GLN A 1 101 ? -25.997 -3.089 21.198 1.00 97.12 101 GLN A C 1
ATOM 804 O O . GLN A 1 101 ? -26.740 -3.235 22.169 1.00 97.12 101 GLN A O 1
ATOM 809 N N . LYS A 1 102 ? -25.002 -3.940 20.935 1.00 96.56 102 LYS A N 1
ATOM 810 C CA . LYS A 1 102 ? -24.695 -5.090 21.785 1.00 96.56 102 LYS A CA 1
ATOM 811 C C . LYS A 1 102 ? -24.301 -4.656 23.197 1.00 96.56 102 LYS A C 1
ATOM 813 O O . LYS A 1 102 ? -24.792 -5.230 24.163 1.00 96.56 102 LYS A O 1
ATOM 818 N N . GLY A 1 103 ? -23.476 -3.616 23.325 1.00 96.25 103 GLY A N 1
ATOM 819 C CA . GLY A 1 103 ? -23.097 -3.046 24.617 1.00 96.25 103 GLY A CA 1
ATOM 820 C C . GLY A 1 103 ? -24.292 -2.494 25.396 1.00 96.25 103 GLY A C 1
ATOM 821 O O . GLY A 1 103 ? -24.423 -2.769 26.586 1.00 96.25 103 GLY A O 1
ATOM 822 N N . GLU A 1 104 ? -25.202 -1.776 24.732 1.00 96.75 104 GLU A N 1
ATOM 823 C CA . GLU A 1 104 ? -26.441 -1.283 25.347 1.00 96.75 104 GLU A CA 1
ATOM 824 C C . GLU A 1 104 ? -27.342 -2.439 25.818 1.00 96.75 104 GLU A C 1
ATOM 826 O O . GLU A 1 104 ? -27.863 -2.397 26.935 1.00 96.75 104 GLU A O 1
ATOM 831 N N . GLN A 1 105 ? -27.483 -3.500 25.016 1.00 97.25 105 GLN A N 1
ATOM 832 C CA . GLN A 1 105 ? -28.250 -4.696 25.385 1.00 97.25 105 GLN A CA 1
ATOM 833 C C . GLN A 1 105 ? -27.628 -5.443 26.571 1.00 97.25 105 GLN A C 1
ATOM 835 O O . GLN A 1 105 ? -28.333 -5.804 27.515 1.00 97.25 105 GLN A O 1
ATOM 840 N N . GLU A 1 106 ? -26.311 -5.660 26.560 1.00 96.31 106 GLU A N 1
ATOM 841 C CA . GLU A 1 106 ? -25.593 -6.310 27.660 1.00 96.31 106 GLU A CA 1
ATOM 842 C C . GLU A 1 106 ? -25.679 -5.484 28.947 1.00 96.31 106 GLU A C 1
ATOM 844 O O . GLU A 1 106 ? -25.924 -6.038 30.021 1.00 96.31 106 GLU A O 1
ATOM 849 N N . GLN A 1 107 ? -25.559 -4.157 28.847 1.00 96.56 107 GLN A N 1
ATOM 850 C CA . GLN A 1 107 ? -25.719 -3.250 29.980 1.00 96.56 107 GLN A CA 1
ATOM 851 C C . GLN A 1 107 ? -27.135 -3.321 30.565 1.00 96.56 107 GLN A C 1
ATOM 853 O O . GLN A 1 107 ? -27.291 -3.406 31.786 1.00 96.56 107 GLN A O 1
ATOM 858 N N . GLN A 1 108 ? -28.171 -3.306 29.721 1.00 96.69 108 GLN A N 1
ATOM 859 C CA . GLN A 1 108 ? -29.559 -3.448 30.170 1.00 96.69 108 GLN A CA 1
ATOM 860 C C . GLN A 1 108 ? -29.785 -4.798 30.855 1.00 96.69 108 GLN A C 1
ATOM 862 O O . GLN A 1 108 ? -30.291 -4.833 31.977 1.00 96.69 108 GLN A O 1
ATOM 867 N N . ALA A 1 109 ? -29.324 -5.894 30.249 1.00 96.94 109 ALA A N 1
ATOM 868 C CA . ALA A 1 109 ? -29.426 -7.229 30.832 1.00 96.94 109 ALA A CA 1
ATOM 869 C C . ALA A 1 109 ? -28.683 -7.336 32.176 1.00 96.94 109 ALA A C 1
ATOM 871 O O . ALA A 1 109 ? -29.176 -7.963 33.116 1.00 96.94 109 ALA A O 1
ATOM 872 N N . MET A 1 110 ? -27.512 -6.705 32.300 1.00 96.62 110 MET A N 1
ATOM 873 C CA . MET A 1 110 ? -26.761 -6.647 33.554 1.00 96.62 110 MET A CA 1
ATOM 874 C C . MET A 1 110 ? -27.525 -5.871 34.633 1.00 96.62 110 MET A C 1
ATOM 876 O O . MET A 1 110 ? -27.611 -6.337 35.769 1.00 96.62 110 MET A O 1
ATOM 880 N N . LEU A 1 111 ? -28.121 -4.724 34.291 1.00 97.25 111 LEU A N 1
ATOM 881 C CA . LEU A 1 111 ? -28.929 -3.933 35.222 1.00 97.25 111 LEU A CA 1
ATOM 882 C C . LEU A 1 111 ? -30.182 -4.682 35.683 1.00 97.25 111 LEU A C 1
ATOM 884 O O . LEU A 1 111 ? -30.534 -4.611 36.860 1.00 97.25 111 LEU A O 1
ATOM 888 N N . GLU A 1 112 ? -30.854 -5.404 34.789 1.00 96.94 112 GLU A N 1
ATOM 889 C CA . GLU A 1 112 ? -32.012 -6.227 35.145 1.00 96.94 112 GLU A CA 1
ATOM 890 C C . GLU A 1 112 ? -31.634 -7.357 36.103 1.00 96.94 112 GLU A C 1
ATOM 892 O O . GLU A 1 112 ? -32.300 -7.539 37.126 1.00 96.94 112 GLU A O 1
ATOM 897 N N . ARG A 1 113 ? -30.529 -8.065 35.834 1.00 96.56 113 ARG A N 1
ATOM 898 C CA . ARG A 1 113 ? -30.003 -9.103 36.735 1.00 96.56 113 ARG A CA 1
ATOM 899 C C . ARG A 1 113 ? -29.633 -8.531 38.098 1.00 96.56 113 ARG A C 1
ATOM 901 O O . ARG A 1 113 ? -30.099 -9.050 39.107 1.00 96.56 113 ARG A O 1
ATOM 908 N N . ALA A 1 114 ? -28.897 -7.419 38.131 1.00 96.00 114 ALA A N 1
ATOM 909 C CA . ALA A 1 114 ? -28.513 -6.758 39.375 1.00 96.00 114 ALA A CA 1
ATOM 910 C C . ALA A 1 114 ? -29.737 -6.302 40.189 1.00 96.00 114 ALA A C 1
ATOM 912 O O . ALA A 1 114 ? -29.764 -6.449 41.408 1.00 96.00 114 ALA A O 1
ATOM 913 N N . ARG A 1 115 ? -30.787 -5.784 39.533 1.00 96.44 115 ARG A N 1
ATOM 914 C CA . ARG A 1 115 ? -32.052 -5.426 40.199 1.00 96.44 115 ARG A CA 1
ATOM 915 C C . ARG A 1 115 ? -32.776 -6.648 40.760 1.00 96.44 115 ARG A C 1
ATOM 917 O O . ARG A 1 115 ? -33.319 -6.565 41.860 1.00 96.44 115 ARG A O 1
ATOM 924 N N . ALA A 1 116 ? -32.791 -7.759 40.027 1.00 96.56 116 ALA A N 1
ATOM 925 C CA . ALA A 1 116 ? -33.393 -9.006 40.488 1.00 96.56 116 ALA A CA 1
ATOM 926 C C . ALA A 1 116 ? -32.633 -9.602 41.686 1.00 96.56 116 ALA A C 1
ATOM 928 O O . ALA A 1 116 ? -33.260 -10.063 42.638 1.00 96.56 116 ALA A O 1
ATOM 929 N N . GLU A 1 117 ? -31.300 -9.548 41.672 1.00 95.94 117 GLU A N 1
ATOM 930 C CA . GLU A 1 117 ? -30.447 -9.955 42.795 1.00 95.94 117 GLU A CA 1
ATOM 931 C C . GLU A 1 117 ? -30.679 -9.066 44.022 1.00 95.94 117 GLU A C 1
ATOM 933 O O . GLU A 1 117 ? -31.000 -9.585 45.088 1.00 95.94 117 GLU A O 1
ATOM 938 N N . LEU A 1 118 ? -30.674 -7.739 43.856 1.00 95.94 118 LEU A N 1
ATOM 939 C CA . LEU A 1 118 ? -30.995 -6.780 44.923 1.00 95.94 118 LEU A CA 1
ATOM 940 C C . LEU A 1 118 ? -32.379 -7.012 45.539 1.00 95.94 118 LEU A C 1
ATOM 942 O O . LEU A 1 118 ? -32.556 -6.862 46.748 1.00 95.94 118 LEU A O 1
ATOM 946 N N . ALA A 1 119 ? -33.383 -7.348 44.725 1.00 95.94 119 ALA A N 1
ATOM 947 C CA . ALA A 1 119 ? -34.720 -7.652 45.224 1.00 95.94 119 ALA A CA 1
ATOM 948 C C . ALA A 1 119 ? -34.720 -8.916 46.100 1.00 95.94 119 ALA A C 1
ATOM 950 O O . ALA A 1 119 ? -35.317 -8.908 47.178 1.00 95.94 119 ALA A O 1
ATOM 951 N N . ARG A 1 120 ? -34.003 -9.965 45.676 1.00 96.19 120 ARG A N 1
ATOM 952 C CA . ARG A 1 120 ? -33.845 -11.209 46.446 1.00 96.19 120 ARG A CA 1
ATOM 953 C C . ARG A 1 120 ? -33.071 -10.986 47.742 1.00 96.19 120 ARG A C 1
ATOM 955 O O . ARG A 1 120 ? -33.513 -11.449 48.789 1.00 96.19 120 ARG A O 1
ATOM 962 N N . GLU A 1 121 ? -31.965 -10.248 47.696 1.00 94.56 121 GLU A N 1
ATOM 963 C CA . GLU A 1 121 ? -31.180 -9.908 48.890 1.00 94.56 121 GLU A CA 1
ATOM 964 C C . GLU A 1 121 ? -31.996 -9.087 49.890 1.00 94.56 121 GLU A C 1
ATOM 966 O O . GLU A 1 121 ? -31.947 -9.347 51.090 1.00 94.56 121 GLU A O 1
ATOM 971 N N . ARG A 1 122 ? -32.812 -8.133 49.418 1.00 96.19 122 ARG A N 1
ATOM 972 C CA . ARG A 1 122 ? -33.724 -7.380 50.292 1.00 96.19 122 ARG A CA 1
ATOM 973 C C . ARG A 1 122 ? -34.745 -8.277 50.975 1.00 96.19 122 ARG A C 1
ATOM 975 O O . ARG A 1 122 ? -34.991 -8.104 52.165 1.00 96.19 122 ARG A O 1
ATOM 982 N N . GLU A 1 123 ? -35.345 -9.215 50.248 1.00 95.12 123 GLU A N 1
ATOM 983 C CA . GLU A 1 123 ? -36.302 -10.156 50.831 1.00 95.12 123 GLU A CA 1
ATOM 984 C C . GLU A 1 123 ? -35.638 -11.036 51.901 1.00 95.12 123 GLU A C 1
ATOM 986 O O . GLU A 1 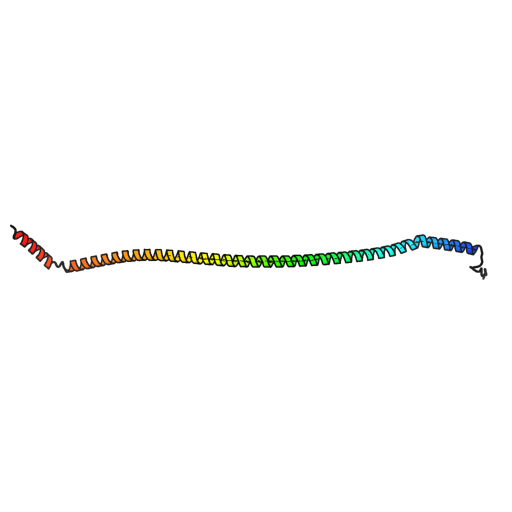123 ? -36.173 -11.181 53.002 1.00 95.12 123 GLU A O 1
ATOM 991 N N . GLN A 1 124 ? -34.430 -11.538 51.625 1.00 95.56 124 GLN A N 1
ATOM 992 C CA . GLN A 1 124 ? -33.633 -12.297 52.590 1.00 95.56 124 GLN A CA 1
ATOM 993 C C . GLN A 1 124 ? -33.283 -11.466 53.832 1.00 95.56 124 GLN A C 1
ATOM 995 O O . GLN A 1 124 ? -33.518 -11.922 54.951 1.00 95.56 124 GLN A O 1
ATOM 1000 N N . ALA A 1 125 ? -32.822 -10.225 53.654 1.00 94.06 125 ALA A N 1
ATOM 1001 C CA . ALA A 1 125 ? -32.500 -9.322 54.757 1.00 94.06 125 ALA A CA 1
ATOM 1002 C C . ALA A 1 125 ? -33.728 -9.003 55.627 1.00 94.06 125 ALA A C 1
ATOM 1004 O O . ALA A 1 125 ? -33.630 -8.950 56.852 1.00 94.06 125 ALA A O 1
ATOM 1005 N N . VAL A 1 126 ? -34.910 -8.833 55.021 1.00 95.25 126 VAL A N 1
ATOM 1006 C CA . VAL A 1 126 ? -36.167 -8.623 55.760 1.00 95.25 126 VAL A CA 1
ATOM 1007 C C . VAL A 1 126 ? -36.556 -9.866 56.564 1.00 95.25 126 VAL A C 1
ATOM 1009 O O . VAL A 1 126 ? -36.999 -9.737 57.708 1.00 95.25 126 VAL A O 1
ATOM 1012 N N . LEU A 1 127 ? -36.398 -11.067 56.001 1.00 95.00 127 LEU A N 1
ATOM 1013 C CA . LEU A 1 127 ? -36.656 -12.319 56.720 1.00 95.00 127 LEU A CA 1
ATOM 1014 C C . LEU A 1 127 ? -35.699 -12.501 57.904 1.00 95.00 127 LEU A C 1
ATOM 1016 O O . LEU A 1 127 ? -36.128 -12.913 58.984 1.00 95.00 127 LEU A O 1
ATOM 1020 N N . GLU A 1 128 ? -34.426 -12.163 57.721 1.00 94.50 128 GLU A N 1
ATOM 1021 C CA . GLU A 1 128 ? -33.416 -12.230 58.773 1.00 94.50 128 GLU A CA 1
ATOM 1022 C C . GLU A 1 128 ? -33.687 -11.215 59.892 1.00 94.50 128 GLU A C 1
ATOM 1024 O O . GLU A 1 128 ? -33.702 -11.586 61.066 1.00 94.50 128 GLU A O 1
ATOM 1029 N N . LEU A 1 129 ? -34.039 -9.972 59.544 1.00 93.81 129 LEU A N 1
ATOM 1030 C CA . LEU A 1 129 ? -34.487 -8.953 60.500 1.00 93.81 129 LEU A CA 1
ATOM 1031 C C . LEU A 1 129 ? -35.696 -9.423 61.314 1.00 93.81 129 LEU A C 1
ATOM 1033 O O . LEU A 1 129 ? -35.718 -9.261 62.531 1.00 93.81 129 LEU A O 1
ATOM 1037 N N . ARG A 1 130 ? -36.699 -10.036 60.672 1.00 93.44 130 ARG A N 1
ATOM 1038 C CA . ARG A 1 130 ? -37.879 -10.568 61.377 1.00 93.44 130 ARG A CA 1
ATOM 1039 C C . ARG A 1 130 ? -37.509 -11.653 62.386 1.00 93.44 130 ARG A C 1
ATOM 1041 O O . ARG A 1 130 ? -38.078 -11.662 63.474 1.00 93.44 130 ARG A O 1
ATOM 1048 N N . ARG A 1 131 ? -36.564 -12.536 62.047 1.00 94.12 131 ARG A N 1
ATOM 1049 C CA . ARG A 1 131 ? -36.036 -13.545 62.979 1.00 94.12 131 ARG A CA 1
ATOM 1050 C C . ARG A 1 131 ? -35.332 -12.898 64.167 1.00 94.12 131 ARG A C 1
ATOM 1052 O O . ARG A 1 131 ? -35.706 -13.180 65.298 1.00 94.12 131 ARG A O 1
ATOM 1059 N N . GLN A 1 132 ? -34.408 -11.970 63.917 1.00 92.50 132 GLN A N 1
ATOM 1060 C CA . GLN A 1 132 ? -33.687 -11.267 64.983 1.00 92.50 132 GLN A CA 1
ATOM 1061 C C . GLN A 1 132 ? -34.634 -10.494 65.914 1.00 92.50 132 GLN A C 1
ATOM 1063 O O . GLN A 1 132 ? -34.459 -10.502 67.130 1.00 92.50 132 GLN A O 1
ATOM 1068 N N . VAL A 1 133 ? -35.674 -9.856 65.363 1.00 93.88 133 VAL A N 1
ATOM 1069 C CA . VAL A 1 133 ? -36.698 -9.170 66.163 1.00 93.88 133 VAL A CA 1
ATOM 1070 C C . VAL A 1 133 ? -37.512 -10.166 66.991 1.00 93.88 133 VAL A C 1
ATOM 1072 O O . VAL A 1 133 ? -37.744 -9.907 68.168 1.00 93.88 133 VAL A O 1
ATOM 1075 N N . ALA A 1 134 ? -37.920 -11.306 66.425 1.00 90.81 134 ALA A N 1
ATOM 1076 C CA . ALA A 1 134 ? -38.631 -12.343 67.175 1.00 90.81 134 ALA A CA 1
ATOM 1077 C C . ALA A 1 134 ? -37.786 -12.890 68.340 1.00 90.81 134 ALA A C 1
ATOM 1079 O O . ALA A 1 134 ? -38.299 -13.022 69.451 1.00 90.81 134 ALA A O 1
ATOM 1080 N N . ASP A 1 135 ? -36.491 -13.123 68.114 1.00 92.06 135 ASP A N 1
ATOM 1081 C CA . ASP A 1 135 ? -35.557 -13.577 69.149 1.00 92.06 135 ASP A CA 1
ATOM 1082 C C . ASP A 1 135 ? -35.394 -12.529 70.263 1.00 92.06 135 ASP A C 1
ATOM 1084 O O . ASP A 1 135 ? -35.461 -12.865 71.447 1.00 92.06 135 ASP A O 1
ATOM 1088 N N . LEU A 1 136 ? -35.260 -11.244 69.908 1.00 90.12 136 LEU A N 1
ATOM 1089 C CA . LEU A 1 136 ? -35.202 -10.141 70.875 1.00 90.12 136 LEU A CA 1
ATOM 1090 C C . LEU A 1 136 ? -36.490 -10.019 71.698 1.00 90.12 136 LEU A C 1
ATOM 1092 O O . LEU A 1 136 ? -36.419 -9.816 72.911 1.00 90.12 136 LEU A O 1
ATOM 1096 N N . VAL A 1 137 ? -37.658 -10.164 71.064 1.00 90.94 137 VAL A N 1
ATOM 1097 C CA . VAL A 1 137 ? -38.958 -10.138 71.752 1.00 90.94 137 VAL A CA 1
ATOM 1098 C C . VAL A 1 137 ? -39.067 -11.311 72.722 1.00 90.94 137 VAL A C 1
ATOM 1100 O O . VAL A 1 137 ? -39.395 -11.090 73.882 1.00 90.94 137 VAL A O 1
ATOM 1103 N N . MET A 1 138 ? -38.719 -12.531 72.303 1.00 88.44 138 MET A N 1
ATOM 1104 C CA . MET A 1 138 ? -38.707 -13.705 73.186 1.00 88.44 138 MET A CA 1
ATOM 1105 C C . MET A 1 138 ? -37.774 -13.516 74.387 1.00 88.44 138 MET A C 1
ATOM 1107 O O . MET A 1 138 ? -38.129 -13.864 75.517 1.00 88.44 138 MET A O 1
ATOM 1111 N N . LEU A 1 139 ? -36.594 -12.935 74.166 1.00 88.19 139 LEU A N 1
ATOM 1112 C CA . LEU A 1 139 ? -35.614 -12.674 75.217 1.00 88.19 139 LEU A CA 1
ATOM 1113 C C . LEU A 1 139 ? -36.112 -11.607 76.205 1.00 88.19 139 LEU A C 1
ATOM 1115 O O . LEU A 1 139 ? -35.997 -11.792 77.418 1.00 88.19 139 LEU A O 1
ATOM 1119 N N . ALA A 1 140 ? -36.738 -10.539 75.702 1.00 84.81 140 ALA A N 1
ATOM 1120 C CA . ALA A 1 140 ? -37.397 -9.519 76.514 1.00 84.81 140 ALA A CA 1
ATOM 1121 C C . ALA A 1 140 ? -38.580 -10.089 77.314 1.00 84.81 140 ALA A C 1
ATOM 1123 O O . ALA A 1 140 ? -38.671 -9.846 78.515 1.00 84.81 140 ALA A O 1
ATOM 1124 N N . THR A 1 141 ? -39.447 -10.899 76.697 1.00 85.56 141 THR A N 1
ATOM 1125 C CA . THR A 1 141 ? -40.556 -11.568 77.394 1.00 85.56 141 THR A CA 1
ATOM 1126 C C . THR A 1 141 ? -40.041 -12.507 78.480 1.00 85.56 141 THR A C 1
ATOM 1128 O O . THR A 1 141 ? -40.562 -12.479 79.588 1.00 85.56 141 THR A O 1
ATOM 1131 N N . THR A 1 142 ? -38.985 -13.282 78.214 1.00 83.81 142 THR A N 1
ATOM 1132 C CA . THR A 1 142 ? -38.360 -14.164 79.217 1.00 83.81 142 THR A CA 1
ATOM 1133 C C . THR A 1 142 ? -37.818 -13.361 80.400 1.00 83.81 142 THR A C 1
ATOM 1135 O O . THR A 1 142 ? -38.042 -13.737 81.547 1.00 83.81 142 THR A O 1
ATOM 1138 N N . LYS A 1 143 ? -37.151 -12.231 80.135 1.00 83.56 143 LYS A N 1
ATOM 1139 C CA . LYS A 1 143 ? -36.646 -11.301 81.158 1.00 83.56 143 LYS A CA 1
ATOM 1140 C C . LYS A 1 143 ? -37.765 -10.705 82.017 1.00 83.56 143 LYS A C 1
ATOM 1142 O O . LYS A 1 143 ? -37.660 -10.741 83.236 1.00 83.56 143 LYS A O 1
ATOM 1147 N N . VAL A 1 144 ? -38.839 -10.209 81.398 1.00 82.25 144 VAL A N 1
ATOM 1148 C CA . VAL A 1 144 ? -39.998 -9.649 82.118 1.00 82.25 144 VAL A CA 1
ATOM 1149 C C . VAL A 1 144 ? -40.711 -10.727 82.931 1.00 82.25 144 VAL A C 1
ATOM 1151 O O . VAL A 1 144 ? -41.073 -10.489 84.077 1.00 82.25 144 VAL A O 1
ATOM 1154 N N . LEU A 1 145 ? -40.877 -11.932 82.377 1.00 75.25 145 LEU A N 1
ATOM 1155 C CA . LEU A 1 145 ? -41.493 -13.047 83.092 1.00 75.25 145 LEU A CA 1
ATOM 1156 C C . LEU A 1 145 ? -40.633 -13.481 84.289 1.00 75.25 145 LEU A C 1
ATOM 1158 O O . LEU A 1 145 ? -41.180 -13.780 85.340 1.00 75.25 145 LEU A O 1
ATOM 1162 N N . GLN A 1 146 ? -39.302 -13.469 84.163 1.00 74.19 146 GLN A N 1
ATOM 1163 C CA . GLN A 1 146 ? -38.387 -13.709 85.285 1.00 74.19 146 GLN A CA 1
ATOM 1164 C C . GLN A 1 146 ? -38.477 -12.626 86.374 1.00 74.19 146 GLN A C 1
ATOM 1166 O O . GLN A 1 146 ? -38.379 -12.966 87.547 1.00 74.19 146 GLN A O 1
ATOM 1171 N N . GLU A 1 147 ? -38.679 -11.353 86.016 1.00 69.75 147 GLU A N 1
ATOM 1172 C CA . GLU A 1 147 ? -38.902 -10.269 86.991 1.00 69.75 147 GLU A CA 1
ATOM 1173 C C . GLU A 1 147 ? -40.287 -10.342 87.662 1.00 69.75 147 GLU A C 1
ATOM 1175 O O . GLU A 1 147 ? -40.416 -10.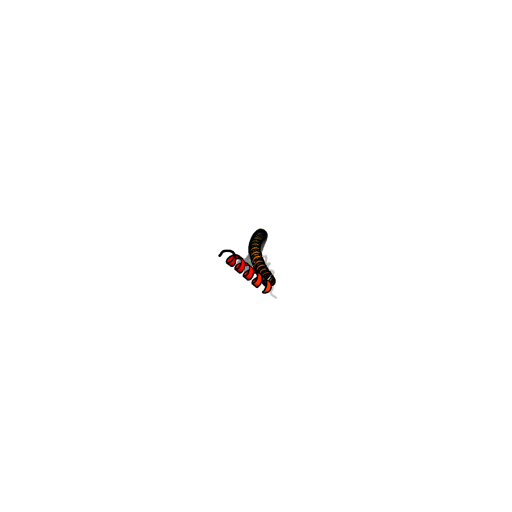039 88.846 1.00 69.75 147 GLU A O 1
ATOM 1180 N N . GLU A 1 148 ? -41.325 -10.768 86.937 1.00 62.03 148 GLU A N 1
ATOM 1181 C CA . GLU A 1 148 ? -42.682 -10.970 87.472 1.00 62.03 148 GLU A CA 1
ATOM 1182 C C . GLU A 1 148 ? -42.808 -12.253 88.328 1.00 62.03 148 GLU A C 1
ATOM 1184 O O . GLU A 1 148 ? -43.638 -12.310 89.243 1.00 62.03 148 GLU A O 1
ATOM 1189 N N . LEU A 1 149 ? -41.967 -13.266 88.079 1.00 57.03 149 LEU A N 1
ATOM 1190 C CA . LEU A 1 149 ? -41.856 -14.515 88.848 1.00 57.03 149 LEU A CA 1
ATOM 1191 C C . LEU A 1 149 ? -40.967 -14.340 90.092 1.00 57.03 149 LEU A C 1
ATOM 1193 O O . LEU A 1 149 ? -39.974 -15.039 90.289 1.00 57.03 149 LEU A O 1
ATOM 1197 N N . ASP A 1 150 ? -41.351 -13.423 90.971 1.00 61.53 150 ASP A N 1
ATOM 1198 C CA . ASP A 1 150 ? -40.789 -13.338 92.317 1.00 61.53 150 ASP A CA 1
ATOM 1199 C C . ASP A 1 150 ? -41.367 -14.491 93.179 1.00 61.53 150 ASP A C 1
ATOM 1201 O O . ASP A 1 150 ? -42.597 -14.668 93.201 1.00 61.53 150 ASP A O 1
ATOM 1205 N N . PRO A 1 151 ? -40.555 -15.294 93.905 1.00 60.66 151 PRO A N 1
ATOM 1206 C CA . PRO A 1 151 ? -41.020 -16.384 94.783 1.00 60.66 151 PRO A CA 1
ATOM 1207 C C . PRO A 1 151 ? -42.167 -15.990 95.730 1.00 60.66 151 PRO A C 1
ATOM 1209 O O . PRO A 1 151 ? -42.980 -16.829 96.135 1.00 60.66 151 PRO A O 1
ATOM 1212 N N . THR A 1 152 ? -42.276 -14.701 96.044 1.00 60.12 152 THR A N 1
ATOM 1213 C CA . THR A 1 152 ? -43.341 -14.103 96.846 1.00 60.12 152 THR A CA 1
ATOM 1214 C C . THR A 1 152 ? -44.724 -14.130 96.170 1.00 60.12 152 THR A C 1
ATOM 1216 O O . THR A 1 152 ? -45.727 -14.323 96.861 1.00 60.12 152 THR A O 1
ATOM 1219 N N . ARG A 1 153 ? -44.821 -13.983 94.837 1.00 58.97 153 ARG A N 1
ATOM 1220 C CA . ARG A 1 153 ? -46.097 -14.082 94.089 1.00 58.97 153 ARG A CA 1
ATOM 1221 C C . ARG A 1 153 ? -46.510 -15.529 93.830 1.00 58.97 153 ARG A C 1
ATOM 1223 O O . ARG A 1 153 ? -47.697 -15.836 93.911 1.00 58.97 153 ARG A O 1
ATOM 1230 N N . GLN A 1 154 ? -45.552 -16.427 93.603 1.00 60.00 154 GLN A N 1
ATOM 1231 C CA . GLN A 1 154 ? -45.836 -17.845 93.357 1.00 60.00 154 GLN A CA 1
ATOM 1232 C C . GLN A 1 154 ? -46.469 -18.527 94.579 1.00 60.00 154 GLN A C 1
ATOM 1234 O O . GLN A 1 154 ? -47.425 -19.284 94.426 1.00 60.00 154 GLN A O 1
ATOM 1239 N N . ARG A 1 155 ? -46.031 -18.183 95.802 1.00 65.19 155 ARG A N 1
ATOM 1240 C CA . ARG A 1 155 ? -46.715 -18.623 97.033 1.00 65.19 155 ARG A CA 1
ATOM 1241 C C . ARG A 1 155 ? -48.144 -18.093 97.138 1.00 65.19 155 ARG A C 1
ATOM 1243 O O . ARG A 1 155 ? -49.032 -18.867 97.468 1.00 65.19 155 ARG A O 1
ATOM 1250 N N . ARG A 1 156 ? -48.391 -16.821 96.796 1.00 66.12 156 ARG A N 1
ATOM 1251 C CA . ARG A 1 156 ? -49.747 -16.238 96.839 1.00 66.12 156 ARG A CA 1
ATOM 1252 C C . ARG A 1 156 ? -50.707 -16.882 95.839 1.00 66.12 156 ARG A C 1
ATOM 1254 O O . ARG A 1 156 ? -51.856 -17.109 96.192 1.00 66.12 156 ARG A O 1
ATOM 1261 N N . LEU A 1 157 ? -50.252 -17.194 94.624 1.00 66.00 157 LEU A N 1
ATOM 1262 C CA . LEU A 1 157 ? -51.086 -17.853 93.610 1.00 66.00 157 LEU A CA 1
ATOM 1263 C C . LEU A 1 157 ? -51.394 -19.313 93.976 1.00 66.00 157 LEU A C 1
ATOM 1265 O O . LEU A 1 157 ? -52.518 -19.765 93.781 1.00 66.00 157 LEU A O 1
ATOM 1269 N N . ILE A 1 158 ? -50.431 -20.030 94.567 1.00 69.69 158 ILE A N 1
ATOM 1270 C CA . ILE A 1 158 ? -50.649 -21.389 95.085 1.00 69.69 158 ILE A CA 1
ATOM 1271 C C . ILE A 1 158 ? -51.613 -21.362 96.279 1.00 69.69 158 ILE A C 1
ATOM 1273 O O . ILE A 1 158 ? -52.539 -22.163 96.329 1.00 69.69 158 ILE A O 1
ATOM 1277 N N . GLU A 1 159 ? -51.451 -20.419 97.210 1.00 71.12 159 GLU A N 1
ATOM 1278 C CA . GLU A 1 159 ? -52.366 -20.256 98.346 1.00 71.12 159 GLU A CA 1
ATOM 1279 C C . GLU A 1 159 ? -53.787 -19.869 97.908 1.00 71.12 159 GLU A C 1
ATOM 1281 O O . GLU A 1 159 ? -54.748 -20.325 98.520 1.00 71.12 159 GLU A O 1
ATOM 1286 N N . GLN A 1 160 ? -53.945 -19.071 96.845 1.00 69.75 160 GLN A N 1
ATOM 1287 C CA . GLN A 1 160 ? -55.257 -18.735 96.280 1.00 69.75 160 GLN A CA 1
ATOM 1288 C C . GLN A 1 160 ? -55.917 -19.926 95.574 1.00 69.75 160 GLN A C 1
ATOM 1290 O O . GLN A 1 160 ? -57.094 -20.179 95.818 1.00 69.75 160 GLN A O 1
ATOM 1295 N N . ALA A 1 161 ? -55.167 -20.695 94.780 1.00 71.50 161 ALA A N 1
ATOM 1296 C CA . ALA A 1 161 ? -55.685 -21.899 94.128 1.00 71.50 161 ALA A CA 1
ATOM 1297 C C . ALA A 1 161 ? -56.070 -22.990 95.145 1.00 71.50 161 ALA A C 1
ATOM 1299 O O . ALA A 1 161 ? -57.100 -23.640 94.997 1.00 71.50 161 ALA A O 1
ATOM 1300 N N . LEU A 1 162 ? -55.283 -23.158 96.214 1.00 71.25 162 LEU A N 1
ATOM 1301 C CA . LEU A 1 162 ? -55.620 -24.071 97.310 1.00 71.25 162 LEU A CA 1
ATOM 1302 C C . LEU A 1 162 ? -56.863 -23.600 98.081 1.00 71.25 162 LEU A C 1
ATOM 1304 O O . LEU A 1 162 ? -57.708 -24.421 98.425 1.00 71.25 162 LEU A O 1
ATOM 1308 N N . LYS A 1 163 ? -57.028 -22.285 98.286 1.00 72.62 163 LYS A N 1
ATOM 1309 C CA . LYS A 1 163 ? -58.234 -21.721 98.913 1.00 72.62 163 LYS A CA 1
ATOM 1310 C C . LYS A 1 163 ? -59.505 -21.942 98.095 1.00 72.62 163 LYS A C 1
ATOM 1312 O O . LYS A 1 163 ? -60.548 -22.179 98.690 1.00 72.62 163 LYS A O 1
ATOM 1317 N N . GLU A 1 164 ? -59.444 -21.842 96.768 1.00 67.69 164 GLU A N 1
ATOM 1318 C CA . GLU A 1 164 ? -60.611 -22.098 95.908 1.00 67.69 164 GLU A CA 1
ATOM 1319 C C . GLU A 1 164 ? -61.009 -23.580 95.888 1.00 67.69 164 GLU A C 1
ATOM 1321 O O . GLU A 1 164 ? -62.198 -23.890 95.835 1.00 67.69 164 GLU A O 1
ATOM 1326 N N . VAL A 1 165 ? -60.045 -24.500 96.004 1.00 67.81 165 VAL A N 1
ATOM 1327 C CA . VAL A 1 165 ? -60.327 -25.943 96.076 1.00 67.81 165 VAL A CA 1
ATOM 1328 C C . VAL A 1 165 ? -60.932 -26.334 97.433 1.00 67.81 165 VAL A C 1
ATOM 1330 O O . VAL A 1 165 ? -61.914 -27.071 97.448 1.00 67.81 165 VAL A O 1
ATOM 1333 N N . ASP A 1 166 ? -60.459 -25.775 98.552 1.00 60.84 166 ASP A N 1
ATOM 1334 C CA . ASP A 1 166 ? -61.048 -26.012 99.889 1.00 60.84 166 ASP A CA 1
ATOM 1335 C C . ASP A 1 166 ? -62.443 -25.377 100.080 1.00 60.84 166 ASP A C 1
ATOM 1337 O O . ASP A 1 166 ? -63.179 -25.762 100.983 1.00 60.84 166 ASP A O 1
ATOM 1341 N N . LEU A 1 167 ? -62.839 -24.414 99.239 1.00 59.97 167 LEU A N 1
ATOM 1342 C CA . LEU A 1 167 ? -64.179 -23.803 99.251 1.00 59.97 167 LEU A CA 1
ATOM 1343 C C . LEU A 1 167 ? -65.224 -24.590 98.433 1.00 59.97 167 LEU A C 1
ATOM 1345 O O . LEU A 1 167 ? -66.387 -24.188 98.395 1.00 59.97 167 LEU A O 1
ATOM 1349 N N . SER A 1 168 ? -64.828 -25.685 97.771 1.00 53.38 168 SER A N 1
ATOM 1350 C CA . SER A 1 168 ? -65.698 -26.499 96.902 1.00 53.38 168 SER A CA 1
ATOM 1351 C C . SER A 1 168 ? -65.922 -27.945 97.384 1.00 53.38 168 SER A C 1
ATOM 1353 O O . SER A 1 168 ? -66.483 -28.751 96.638 1.00 53.38 168 SER A O 1
ATOM 1355 N N . ALA A 1 169 ? -65.558 -28.249 98.636 1.00 44.53 169 ALA A N 1
ATOM 1356 C CA . ALA A 1 169 ? -65.874 -29.489 99.358 1.00 44.53 169 ALA A CA 1
ATOM 1357 C C . ALA A 1 169 ? -66.701 -29.187 100.619 1.00 44.53 169 ALA A C 1
ATOM 1359 O O . ALA A 1 169 ? -67.578 -30.018 100.951 1.00 44.53 169 ALA A O 1
#

Foldseek 3Di:
DDDDDPPPCPPPDPVVVVVVVVVVVVVVVCVVPVVVVVVVVVVVVVVVVVVVVVVVVVVVVVVVVVVVVVVVVVVVVVVVVVVVVVVVVVVVVVVVVVVVVVVVVVVVVVVVVVVVVVVVVVVVVVVVVVVVVVVVVVVVVVVVVVVVPDVVVVVVVVVVVVVVVVVVD

pLDDT: mean 86.67, std 15.4, range [35.47, 97.88]

Radius of gyration: 69.63 Å; chains: 1; bounding box: 136×43×185 Å

Sequence (169 aa):
MVLAAASNPLALNATFIVEIVVFLALLWLLRRFVFPPLDKALRARQAQIAQALGEAEQARQEAEQARELDRQEMADARLKAQEILDRAQQLGEQLREELRQKGEQEQQAMLERARAELAREREQAVLELRRQVADLVMLATTKVLQEELDPTRQRRLIEQALKEVDLSA

Secondary structure (DSSP, 8-state):
--------TTS--HHHHHHHHHHHHHHHHHHHHTHHHHHHHHHHHHHHHHHHHHHHHHHHHHHHHHHHHHHHHHHHHHHHHHHHHHHHHHHHHHHHHHHHHHHHHHHHHHHHHHHHHHHHHHHHHHHHHHHHHHHHHHHHHHHHHHHH--HHHHHHHHHHHHHHHHT--